Protein AF-A0A7W5DEP0-F1 (afdb_monomer_lite)

Radius of gyration: 32.96 Å; chains: 1; bounding box: 99×68×53 Å

Foldseek 3Di:
DDDDDDDDDDDPDPDDDDDDDDDDDDDDDDDDPPPPDPPDPPPPVVVVCVVCPCVVVVVVVLVVCVVVPVCSPPPVNVVVVCVVVVLVVVLVVVVVVQVVVVADAPLSVVLLVVLQVQLVVQLPPPPRNVCSVVRSVVSSCVLVVVLVCCCPPVVDHSVVSRVVNNPPD

pLDDT: mean 85.56, std 15.09, range [47.97, 98.25]

Sequence (169 aa):
MNASHPADPALPDPFPAAAPIADGSSTPAAATTEHVKPAVPTSRGKDLLRAIGMLPVLILLCIGFAVSSENFASWQNFSIITQQASINIVLAAGMTFVILTGGIDLSVGSILAASAVVAMLMSNVPGLGMLGVPAGLACGLLFGLINGVLVAFVKLPPFIVTLGALTAV

Secondary structure (DSSP, 8-state):
-----PPPP----SSPPPPPPPP--------------------HHHHHHHHTTTHHHHHHHHHHHHHH-TTTT-HHHHHHHHHHHHHHHHHHHHHHHHHHTT----THHHHHHHHHHHHHHHHTSTTTGGGHHHHHHHHHHHHHHHHHHHHHTT---HHHHHHHHHHH-

Structure (mmCIF, N/CA/C/O backbone):
data_AF-A0A7W5DEP0-F1
#
_entry.id   AF-A0A7W5DEP0-F1
#
loop_
_atom_site.group_PDB
_atom_site.id
_atom_site.type_symbol
_atom_site.label_atom_id
_atom_site.label_alt_id
_atom_site.label_comp_id
_atom_site.label_asym_id
_atom_site.label_entity_id
_atom_site.label_seq_id
_atom_site.pdbx_PDB_ins_code
_atom_site.Cartn_x
_atom_site.Cartn_y
_atom_site.Cartn_z
_atom_site.occupancy
_atom_site.B_iso_or_equiv
_atom_site.auth_seq_id
_atom_site.auth_comp_id
_atom_site.auth_asym_id
_atom_site.auth_atom_id
_atom_site.pdbx_PDB_model_num
ATOM 1 N N . MET A 1 1 ? -78.861 37.588 -17.140 1.00 47.97 1 MET A N 1
ATOM 2 C CA . MET A 1 1 ? -77.660 38.339 -17.557 1.00 47.97 1 MET A CA 1
ATOM 3 C C . MET A 1 1 ? -76.664 37.326 -18.085 1.00 47.97 1 MET A C 1
ATOM 5 O O . MET A 1 1 ? -76.269 36.437 -17.349 1.00 47.97 1 MET A O 1
ATOM 9 N N . ASN A 1 2 ? -76.423 37.383 -19.392 1.00 53.16 2 ASN A N 1
ATOM 10 C CA . ASN A 1 2 ? -75.579 36.473 -20.158 1.00 53.16 2 ASN A CA 1
ATOM 11 C C . ASN A 1 2 ? -74.101 36.828 -19.929 1.00 53.16 2 ASN A C 1
ATOM 13 O O . ASN A 1 2 ? -73.733 37.979 -20.150 1.00 53.16 2 ASN A O 1
ATOM 17 N N . ALA A 1 3 ? -73.280 35.867 -19.508 1.00 55.34 3 ALA A N 1
ATOM 18 C CA . ALA A 1 3 ? -71.827 35.993 -19.504 1.00 55.34 3 ALA A CA 1
ATOM 19 C C . ALA A 1 3 ? -71.223 34.704 -20.074 1.00 55.34 3 ALA A C 1
ATOM 21 O O . ALA A 1 3 ? -71.152 33.668 -19.419 1.00 55.34 3 ALA A O 1
ATOM 22 N N . SER A 1 4 ? -70.834 34.796 -21.339 1.00 65.94 4 SER A N 1
ATOM 23 C CA . SER A 1 4 ? -69.980 33.872 -22.071 1.00 65.94 4 SER A CA 1
ATOM 24 C C . SER A 1 4 ? -68.582 33.804 -21.442 1.00 65.94 4 SER A C 1
ATOM 26 O O . SER A 1 4 ? -67.898 34.827 -21.401 1.00 65.94 4 SER A O 1
ATOM 28 N N . HIS A 1 5 ? -68.132 32.618 -21.025 1.00 62.56 5 HIS A N 1
ATOM 29 C CA . HIS A 1 5 ? -66.709 32.334 -20.800 1.00 62.56 5 HIS A CA 1
ATOM 30 C C . HIS A 1 5 ? -66.198 31.440 -21.949 1.00 62.56 5 HIS A C 1
ATOM 32 O O . HIS A 1 5 ? -66.853 30.436 -22.239 1.00 62.56 5 HIS A O 1
ATOM 38 N N . PRO A 1 6 ? -65.085 31.779 -22.637 1.00 61.16 6 PRO A N 1
ATOM 39 C CA . PRO A 1 6 ? -64.593 31.010 -23.780 1.00 61.16 6 PRO A CA 1
ATOM 40 C C . PRO A 1 6 ? -64.021 29.653 -23.360 1.00 61.16 6 PRO A C 1
ATOM 42 O O . PRO A 1 6 ? -63.438 29.539 -22.283 1.00 61.16 6 PRO A O 1
ATOM 45 N N . ALA A 1 7 ? -64.170 28.661 -24.240 1.00 60.44 7 ALA A N 1
ATOM 46 C CA . ALA A 1 7 ? -63.492 27.372 -24.171 1.00 60.44 7 ALA A CA 1
ATOM 47 C C . ALA A 1 7 ? -61.972 27.549 -24.342 1.00 60.44 7 ALA A C 1
ATOM 49 O O . ALA A 1 7 ? -61.531 28.171 -25.308 1.00 60.44 7 ALA A O 1
ATOM 50 N N . ASP A 1 8 ? -61.197 26.994 -23.412 1.00 62.53 8 ASP A N 1
ATOM 51 C CA . ASP A 1 8 ? -59.742 26.857 -23.510 1.00 62.53 8 ASP A CA 1
ATOM 52 C C . ASP A 1 8 ? -59.401 25.648 -24.408 1.00 62.53 8 ASP A C 1
ATOM 54 O O . ASP A 1 8 ? -59.875 24.540 -24.127 1.00 62.53 8 ASP A O 1
ATOM 58 N N . PRO A 1 9 ? -58.663 25.819 -25.521 1.00 67.00 9 PRO A N 1
ATOM 59 C CA . PRO A 1 9 ? -58.313 24.723 -26.404 1.00 67.00 9 PRO A CA 1
ATOM 60 C C . PRO A 1 9 ? -57.001 24.050 -25.967 1.00 67.00 9 PRO A C 1
ATOM 62 O O . PRO A 1 9 ? -55.980 24.703 -25.788 1.00 67.00 9 PRO A O 1
ATOM 65 N N . ALA A 1 10 ? -57.026 22.714 -25.966 1.00 65.25 10 ALA A N 1
ATOM 66 C CA . ALA A 1 10 ? -55.871 21.809 -26.025 1.00 65.25 10 ALA A CA 1
ATOM 67 C C . ALA A 1 10 ? -55.154 21.442 -24.710 1.00 65.25 10 ALA A C 1
ATOM 69 O O . ALA A 1 10 ? -53.971 21.726 -24.524 1.00 65.25 10 ALA A O 1
ATOM 70 N N . LEU A 1 11 ? -55.804 20.599 -23.901 1.00 66.88 11 LEU A N 1
ATOM 71 C CA . LEU A 1 11 ? -55.080 19.546 -23.182 1.00 66.88 11 LEU A CA 1
ATOM 72 C C . LEU A 1 11 ? -55.403 18.184 -23.825 1.00 66.88 11 LEU A C 1
ATOM 74 O O . LEU A 1 11 ? -56.576 17.820 -23.873 1.00 66.88 11 LEU A O 1
ATOM 78 N N . PRO A 1 12 ? -54.411 17.454 -24.373 1.00 68.12 12 PRO A N 1
ATOM 79 C CA . PRO A 1 12 ? -54.625 16.121 -24.932 1.00 68.12 12 PRO A CA 1
ATOM 80 C C . PRO A 1 12 ? -54.933 15.101 -23.825 1.00 68.12 12 PRO A C 1
ATOM 82 O O . PRO A 1 12 ? -54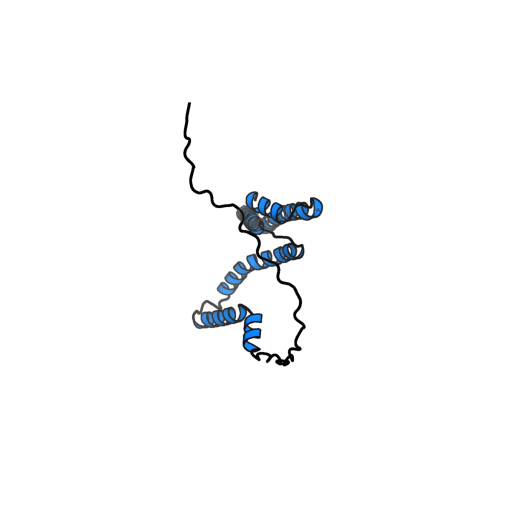.335 15.146 -22.749 1.00 68.12 12 PRO A O 1
ATOM 85 N N . ASP A 1 13 ? -55.865 14.184 -24.101 1.00 69.44 13 ASP A N 1
ATOM 86 C CA . ASP A 1 13 ? -56.345 13.184 -23.142 1.00 69.44 13 ASP A CA 1
ATOM 87 C C . ASP A 1 13 ? -55.191 12.326 -22.580 1.00 69.44 13 ASP A C 1
ATOM 89 O O . ASP A 1 13 ? -54.380 11.801 -23.349 1.00 69.44 13 ASP A O 1
ATOM 93 N N . PRO A 1 14 ? -55.102 12.128 -21.249 1.00 68.25 14 PRO A N 1
ATOM 94 C CA . PRO A 1 14 ? -53.936 11.508 -20.617 1.00 68.25 14 PRO A CA 1
ATOM 95 C C . PRO A 1 14 ? -53.796 9.994 -20.843 1.00 68.25 14 PRO A C 1
ATOM 97 O O . PRO A 1 14 ? -52.808 9.416 -20.391 1.00 68.25 14 PRO A O 1
ATOM 100 N N . PHE A 1 15 ? -54.731 9.330 -21.534 1.00 69.19 15 PHE A N 1
ATOM 101 C CA . PHE A 1 15 ? -54.688 7.877 -21.722 1.00 69.19 15 PHE A CA 1
ATOM 102 C C . PHE A 1 15 ? -55.165 7.456 -23.122 1.00 69.19 15 PHE A C 1
ATOM 104 O O . PHE A 1 15 ? -56.346 7.619 -23.432 1.00 69.19 15 PHE A O 1
ATOM 111 N N . PRO A 1 16 ? -54.297 6.879 -23.976 1.00 67.06 16 PRO A N 1
ATOM 112 C CA . PRO A 1 16 ? -54.741 6.281 -25.230 1.00 67.06 16 PRO A CA 1
ATOM 113 C C . PRO A 1 16 ? -55.604 5.039 -24.952 1.00 67.06 16 PRO A C 1
ATOM 115 O O . PRO A 1 16 ? -55.297 4.237 -24.069 1.00 67.06 16 PRO A O 1
ATOM 118 N N . ALA A 1 17 ? -56.696 4.882 -25.708 1.00 66.69 17 ALA A N 1
ATOM 119 C CA . ALA A 1 17 ? -57.616 3.752 -25.591 1.00 66.69 17 ALA A CA 1
ATOM 120 C C . ALA A 1 17 ? -56.882 2.404 -25.751 1.00 66.69 17 ALA A C 1
ATOM 122 O O . ALA A 1 17 ? -56.097 2.218 -26.682 1.00 66.69 17 ALA A O 1
ATOM 123 N N . ALA 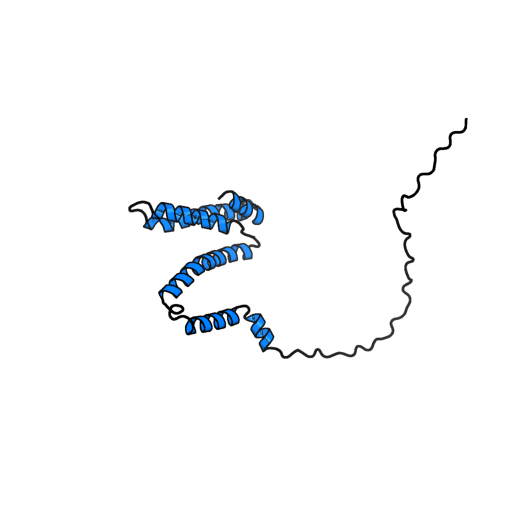A 1 18 ? -57.142 1.464 -24.839 1.00 62.28 18 ALA A N 1
ATOM 124 C CA . ALA A 1 18 ? -56.517 0.144 -24.836 1.00 62.28 18 ALA A CA 1
ATOM 125 C C . ALA A 1 18 ? -56.897 -0.670 -26.089 1.00 62.28 18 ALA A C 1
ATOM 127 O O . ALA A 1 18 ? -58.069 -0.758 -26.456 1.00 62.28 18 ALA A O 1
ATOM 128 N N . ALA A 1 19 ? -55.897 -1.275 -26.735 1.00 66.06 19 ALA A N 1
ATOM 129 C CA . ALA A 1 19 ? -56.075 -2.126 -27.909 1.00 66.06 19 ALA A CA 1
ATOM 130 C C . ALA A 1 19 ? -56.729 -3.484 -27.553 1.00 66.06 19 ALA A C 1
ATOM 132 O O . ALA A 1 19 ? -56.586 -3.949 -26.419 1.00 66.06 19 ALA A O 1
ATOM 133 N N . PRO A 1 20 ? -57.417 -4.155 -28.501 1.00 62.56 20 PRO A N 1
ATOM 134 C CA . PRO A 1 20 ? -58.103 -5.418 -28.235 1.00 62.56 20 PRO A CA 1
ATOM 135 C C . PRO A 1 20 ? -57.102 -6.569 -28.057 1.00 62.56 20 PRO A C 1
ATOM 137 O O . PRO A 1 20 ? -56.138 -6.688 -28.812 1.00 62.56 20 PRO A O 1
ATOM 140 N N . ILE A 1 21 ? -57.356 -7.440 -27.080 1.00 64.69 21 ILE A N 1
ATOM 141 C CA . ILE A 1 21 ? -56.548 -8.634 -26.796 1.00 64.69 21 ILE A CA 1
ATOM 142 C C . ILE A 1 21 ? -56.924 -9.731 -27.807 1.00 64.69 21 ILE A C 1
ATOM 144 O O . ILE A 1 21 ? -58.091 -10.103 -27.904 1.00 64.69 21 ILE A O 1
ATOM 148 N N . ALA A 1 22 ? -55.948 -10.227 -28.571 1.00 63.66 22 ALA A N 1
ATOM 149 C CA . ALA A 1 22 ? -56.145 -11.281 -29.566 1.00 63.66 22 ALA A CA 1
ATOM 150 C C . ALA A 1 22 ? -56.388 -12.658 -28.910 1.00 63.66 22 ALA A C 1
ATOM 152 O O . ALA A 1 22 ? -55.676 -13.042 -27.983 1.00 63.66 22 ALA A O 1
ATOM 153 N N . ASP A 1 23 ? -57.389 -13.388 -29.413 1.00 58.66 23 ASP A N 1
ATOM 154 C CA . ASP A 1 23 ? -57.779 -14.743 -28.997 1.00 58.66 23 ASP A CA 1
ATOM 155 C C . ASP A 1 23 ? -56.733 -15.793 -29.426 1.00 58.66 23 ASP A C 1
ATOM 157 O O . ASP A 1 23 ? -56.309 -15.855 -30.581 1.00 58.66 23 ASP A O 1
ATOM 161 N N . GLY A 1 24 ? -56.306 -16.613 -28.465 1.00 59.62 24 GLY A N 1
ATOM 162 C CA . GLY A 1 24 ? -55.260 -17.625 -28.582 1.00 59.62 24 GLY A CA 1
ATOM 163 C C . GLY A 1 24 ? -55.751 -18.968 -29.122 1.00 59.62 24 GLY A C 1
ATOM 164 O O . GLY A 1 24 ? -55.575 -19.991 -28.460 1.00 59.62 24 GLY A O 1
ATOM 165 N N . SER A 1 25 ? -56.316 -18.996 -30.330 1.00 60.38 25 SER A N 1
ATOM 166 C CA . SER A 1 25 ? -56.755 -20.238 -30.982 1.00 60.38 25 SER A CA 1
ATOM 167 C C . SER A 1 25 ? -56.197 -20.408 -32.404 1.00 60.38 25 SER A C 1
ATOM 169 O O . SER A 1 25 ? -56.909 -20.405 -33.402 1.00 60.38 25 SER A O 1
ATOM 171 N N . SER A 1 26 ? -54.885 -20.648 -32.506 1.00 58.22 26 SER A N 1
ATOM 172 C CA . SER A 1 26 ? -54.279 -21.246 -33.704 1.00 58.22 26 SER A CA 1
ATOM 173 C C . SER A 1 26 ? -53.340 -22.392 -33.319 1.00 58.22 26 SER A C 1
ATOM 175 O O . SER A 1 26 ? -52.305 -22.190 -32.686 1.00 58.22 26 SER A O 1
ATOM 177 N N . THR A 1 27 ? -53.747 -23.604 -33.689 1.00 53.47 27 THR A N 1
ATOM 178 C CA . THR A 1 27 ? -53.077 -24.901 -33.519 1.00 53.47 27 THR A CA 1
ATOM 179 C C . THR A 1 27 ? -51.608 -24.891 -33.994 1.00 53.47 27 THR A C 1
ATOM 181 O O . THR A 1 27 ? -51.325 -24.318 -35.047 1.00 53.47 27 THR A O 1
ATOM 184 N N . PRO A 1 28 ? -50.660 -25.540 -33.282 1.00 51.75 28 PRO A N 1
ATOM 185 C CA . PRO A 1 28 ? -49.243 -25.500 -33.633 1.00 51.75 28 PRO A CA 1
ATOM 186 C C . PRO A 1 28 ? -48.934 -26.456 -34.793 1.00 51.75 28 PRO A C 1
ATOM 188 O O . PRO A 1 28 ? -48.990 -27.677 -34.648 1.00 51.75 28 PRO A O 1
ATOM 191 N N . ALA A 1 29 ? -48.585 -25.899 -35.953 1.00 55.66 29 ALA A N 1
ATOM 192 C CA . ALA A 1 29 ? -47.990 -26.654 -37.047 1.00 55.66 29 ALA A CA 1
ATOM 193 C C . ALA A 1 29 ? -46.557 -27.061 -36.662 1.00 55.66 29 ALA A C 1
ATOM 195 O O . ALA A 1 29 ? -45.731 -26.219 -36.310 1.00 55.66 29 ALA A O 1
ATOM 196 N N . ALA A 1 30 ? -46.287 -28.365 -36.706 1.00 55.16 30 ALA A N 1
ATOM 197 C CA . ALA A 1 30 ? -44.999 -28.973 -36.410 1.00 55.16 30 ALA A CA 1
ATOM 198 C C . ALA A 1 30 ? -43.889 -28.391 -37.302 1.00 55.16 30 ALA A C 1
ATOM 200 O O . ALA A 1 30 ? -43.782 -28.714 -38.484 1.00 55.16 30 ALA A O 1
ATOM 201 N N . ALA A 1 31 ? -43.055 -27.531 -36.719 1.00 57.31 31 ALA A N 1
ATOM 202 C CA . ALA A 1 31 ? -41.809 -27.089 -37.318 1.00 57.31 31 ALA A CA 1
ATOM 203 C C . ALA A 1 31 ? -40.762 -28.190 -37.117 1.00 57.31 31 ALA A C 1
ATOM 205 O O . ALA A 1 31 ? -40.291 -28.426 -36.004 1.00 57.31 31 ALA A O 1
ATOM 206 N N . THR A 1 32 ? -40.421 -28.880 -38.202 1.00 53.34 32 THR A N 1
ATOM 207 C CA . THR A 1 32 ? -39.267 -29.775 -38.283 1.00 53.34 32 THR A CA 1
ATOM 208 C C . THR A 1 32 ? -38.017 -28.986 -37.902 1.00 53.34 32 THR A C 1
ATOM 210 O O . THR A 1 32 ? -37.532 -28.160 -38.672 1.00 53.34 32 THR A O 1
ATOM 213 N N . THR A 1 33 ? -37.510 -29.202 -36.691 1.00 54.47 33 THR A N 1
ATOM 214 C CA . THR A 1 33 ? -36.235 -28.647 -36.241 1.00 54.47 33 THR A CA 1
ATOM 215 C C . THR A 1 33 ? -35.117 -29.307 -37.040 1.00 54.47 33 THR A C 1
ATOM 217 O O . THR A 1 33 ? -34.648 -30.389 -36.678 1.00 54.47 33 THR A O 1
ATOM 220 N N . GLU A 1 34 ? -34.683 -28.677 -38.133 1.00 54.88 34 GLU A N 1
ATOM 221 C CA . GLU A 1 34 ? -33.365 -28.969 -38.684 1.00 54.88 34 GLU A CA 1
ATOM 222 C C . GLU A 1 34 ? -32.334 -28.659 -37.601 1.00 54.88 34 GLU A C 1
ATOM 224 O O . GLU A 1 34 ? -32.122 -27.517 -37.188 1.00 54.88 34 GLU A O 1
ATOM 229 N N . HIS A 1 35 ? -31.722 -29.722 -37.095 1.00 60.34 35 HIS A N 1
ATOM 230 C CA . HIS A 1 35 ? -30.672 -29.652 -36.103 1.00 60.34 35 HIS A CA 1
ATOM 231 C C . HIS A 1 35 ? -29.411 -29.115 -36.796 1.00 60.34 35 HIS A C 1
ATOM 233 O O . HIS A 1 35 ? -28.561 -29.874 -37.261 1.00 60.34 35 HIS A O 1
ATOM 239 N N . VAL A 1 36 ? -29.290 -27.789 -36.890 1.00 64.06 36 VAL A N 1
ATOM 240 C CA . VAL A 1 36 ? -28.054 -27.133 -37.327 1.00 64.06 36 VAL A CA 1
ATOM 241 C C . VAL A 1 36 ? -26.978 -27.471 -36.297 1.00 64.06 36 VAL A C 1
ATOM 243 O O . VAL A 1 36 ? -26.963 -26.951 -35.181 1.00 64.06 36 VAL A O 1
ATOM 246 N N . LYS A 1 37 ? -26.097 -28.411 -36.649 1.00 55.44 37 LYS A N 1
ATOM 247 C CA . LYS A 1 37 ? -24.923 -28.770 -35.851 1.00 55.44 37 LYS A CA 1
ATOM 248 C C . LYS A 1 37 ? -24.076 -27.503 -35.687 1.00 55.44 37 LYS A C 1
ATOM 250 O O . LYS A 1 37 ? -23.666 -26.946 -36.707 1.00 55.44 37 LYS A O 1
ATOM 255 N N . PRO A 1 38 ? -23.795 -27.028 -34.461 1.00 57.91 38 PRO A N 1
ATOM 256 C CA . PRO A 1 38 ? -22.975 -25.841 -34.301 1.00 57.91 38 PRO A CA 1
ATOM 257 C C . PRO A 1 38 ? -21.582 -26.166 -34.842 1.00 57.91 38 PRO A C 1
ATOM 259 O O . PRO A 1 38 ? -20.887 -27.049 -34.332 1.00 57.91 38 PRO A O 1
ATOM 262 N N . ALA A 1 39 ? -21.186 -25.491 -35.918 1.00 63.62 39 ALA A N 1
ATOM 263 C CA . ALA A 1 39 ? -19.813 -25.511 -36.383 1.00 63.62 39 ALA A CA 1
ATOM 264 C C . ALA A 1 39 ? -18.977 -24.782 -35.326 1.00 63.62 39 ALA A C 1
ATOM 266 O O . ALA A 1 39 ? -19.025 -23.559 -35.223 1.00 63.62 39 ALA A O 1
ATOM 267 N N . VAL A 1 40 ? -18.264 -25.544 -34.494 1.00 65.38 40 VAL A N 1
ATOM 268 C CA . VAL A 1 40 ? -17.329 -25.005 -33.501 1.00 65.38 40 VAL A CA 1
ATOM 269 C C . VAL A 1 40 ? -16.241 -24.235 -34.259 1.00 65.38 40 VAL A C 1
ATOM 271 O O . VAL A 1 40 ? -15.489 -24.865 -35.008 1.00 65.38 40 VAL A O 1
ATOM 274 N N . PRO A 1 41 ? -16.124 -22.901 -34.110 1.00 63.81 41 PRO A N 1
ATOM 275 C CA . PRO A 1 41 ? -15.067 -22.157 -34.776 1.00 63.81 41 PRO A CA 1
ATOM 276 C C . PRO A 1 41 ? -13.725 -22.572 -34.170 1.00 63.81 41 PRO A C 1
ATOM 278 O O . PRO A 1 41 ? -13.487 -22.451 -32.972 1.00 63.81 41 PRO A O 1
ATOM 281 N N . THR A 1 42 ? -12.831 -23.075 -35.009 1.00 66.69 42 THR A N 1
ATOM 282 C CA . THR A 1 42 ? -11.522 -23.654 -34.671 1.00 66.69 42 THR A CA 1
ATOM 283 C C . THR A 1 42 ? -10.448 -22.622 -34.297 1.00 66.69 42 THR A C 1
ATOM 285 O O . THR A 1 42 ? -9.254 -22.922 -34.352 1.00 66.69 42 THR A O 1
ATOM 288 N N . SER A 1 43 ? -10.806 -21.405 -33.874 1.00 67.38 43 SER A N 1
ATOM 289 C CA . SER A 1 43 ? -9.837 -20.326 -33.624 1.00 67.38 43 SER A CA 1
ATOM 290 C C . SER A 1 43 ? -9.141 -20.402 -32.261 1.00 67.38 43 SER A C 1
ATOM 292 O O . SER A 1 43 ? -8.938 -19.371 -31.620 1.00 67.38 43 SER A O 1
ATOM 294 N N . ARG A 1 44 ? -8.675 -21.599 -31.873 1.00 73.31 44 ARG A N 1
ATOM 295 C CA . ARG A 1 44 ? -7.906 -21.856 -30.639 1.00 73.31 44 ARG A CA 1
ATOM 296 C C . ARG A 1 44 ? -6.810 -20.816 -30.387 1.00 73.31 44 ARG A C 1
ATOM 298 O O . ARG A 1 44 ? -6.587 -20.445 -29.246 1.00 73.31 44 ARG A O 1
ATOM 305 N N . GLY A 1 45 ? -6.151 -20.317 -31.438 1.00 75.00 45 GLY A N 1
ATOM 306 C CA . GLY A 1 45 ? -5.120 -19.280 -31.321 1.00 75.00 45 GLY A CA 1
ATOM 307 C C . GLY A 1 45 ? -5.649 -17.901 -30.904 1.00 75.00 45 GLY A C 1
ATOM 308 O O . GLY A 1 45 ? -5.001 -17.221 -30.117 1.00 75.00 45 GLY A O 1
ATOM 309 N N . LYS A 1 46 ? -6.834 -17.492 -31.378 1.00 76.19 46 LYS A N 1
ATOM 310 C CA . LYS A 1 46 ? -7.467 -16.220 -30.981 1.00 76.19 46 LYS A CA 1
ATOM 311 C C . LYS A 1 46 ? -8.056 -16.310 -29.576 1.00 76.19 46 LYS A C 1
ATOM 313 O O . LYS A 1 46 ? -7.985 -15.336 -28.834 1.00 76.19 46 LYS A O 1
ATOM 318 N N . ASP A 1 47 ? -8.581 -17.475 -29.206 1.00 79.50 47 ASP A N 1
ATOM 319 C CA . ASP A 1 47 ? -9.127 -17.717 -27.867 1.00 79.50 47 ASP A CA 1
ATOM 320 C C . ASP A 1 47 ? -8.013 -17.826 -26.827 1.00 79.50 47 ASP A C 1
ATOM 322 O O . ASP A 1 47 ? -8.122 -17.244 -25.752 1.00 79.50 47 ASP A O 1
ATOM 326 N N . LEU A 1 48 ? -6.892 -18.463 -27.185 1.00 76.00 48 LEU A N 1
ATOM 327 C CA . LEU A 1 48 ? -5.690 -18.463 -26.363 1.00 76.00 48 LEU A CA 1
ATOM 328 C C . LEU A 1 48 ? -5.154 -17.041 -26.209 1.00 76.00 48 LEU A C 1
ATOM 330 O O . LEU A 1 48 ? -4.984 -16.608 -25.082 1.00 76.00 48 LEU A O 1
ATOM 334 N N . LEU A 1 49 ? -4.979 -16.280 -27.298 1.00 76.69 49 LEU A N 1
ATOM 335 C CA . LEU A 1 49 ? -4.492 -14.894 -27.235 1.00 76.69 49 LEU A CA 1
ATOM 336 C C . LEU A 1 49 ? -5.387 -13.992 -26.367 1.00 76.69 49 LEU A C 1
ATOM 338 O O . LEU A 1 49 ? -4.879 -13.167 -25.613 1.00 76.69 49 LEU A O 1
ATOM 342 N N . ARG A 1 50 ? -6.711 -14.184 -26.427 1.00 77.69 50 ARG A N 1
ATOM 343 C CA . ARG A 1 50 ? -7.672 -13.517 -25.535 1.00 77.69 50 ARG A CA 1
ATOM 344 C C . ARG A 1 50 ? -7.534 -13.974 -24.080 1.00 77.69 50 ARG A C 1
ATOM 346 O O . ARG A 1 50 ? -7.637 -13.138 -23.191 1.00 77.69 50 ARG A O 1
ATOM 353 N N . ALA A 1 51 ? -7.261 -15.256 -23.832 1.00 80.19 51 ALA A N 1
ATOM 354 C CA . ALA A 1 51 ? -7.082 -15.809 -22.488 1.00 80.19 51 ALA A CA 1
ATOM 355 C C . ALA A 1 51 ? -5.790 -15.331 -21.796 1.00 80.19 51 ALA A C 1
ATOM 357 O O . ALA A 1 51 ? -5.799 -15.115 -20.588 1.00 80.19 51 ALA A O 1
ATOM 358 N N . ILE A 1 52 ? -4.697 -15.121 -22.542 1.00 86.38 52 ILE A N 1
ATOM 359 C CA . ILE A 1 52 ? -3.432 -14.560 -22.009 1.00 86.38 52 ILE A CA 1
ATOM 360 C C . ILE A 1 52 ? -3.467 -13.026 -21.864 1.00 86.38 52 ILE A C 1
ATOM 362 O O . ILE A 1 52 ? -2.538 -12.435 -21.309 1.00 86.38 52 ILE A O 1
ATOM 366 N N . GLY A 1 53 ? -4.537 -12.371 -22.326 1.00 88.88 53 GLY A N 1
ATOM 367 C CA . GLY A 1 53 ? -4.799 -10.951 -22.099 1.00 88.88 53 GLY A CA 1
ATOM 368 C C . GLY A 1 53 ? -3.692 -10.036 -22.629 1.00 88.88 53 GLY A C 1
ATOM 369 O O . GLY A 1 53 ? -3.323 -10.091 -23.799 1.00 88.88 53 GLY A O 1
ATOM 370 N N . MET A 1 54 ? -3.161 -9.170 -21.761 1.00 92.12 54 MET A N 1
ATOM 371 C CA . MET A 1 54 ? -2.142 -8.174 -22.123 1.00 92.12 54 MET A CA 1
ATOM 372 C C . MET A 1 54 ? -0.708 -8.739 -22.157 1.00 92.12 54 MET A C 1
ATOM 374 O O . MET A 1 54 ? 0.215 -8.053 -22.595 1.00 92.12 54 MET A O 1
ATOM 378 N N . LEU A 1 55 ? -0.500 -9.993 -21.736 1.00 91.88 55 LEU A N 1
ATOM 379 C CA . LEU A 1 55 ? 0.831 -10.604 -21.641 1.00 91.88 55 LEU A CA 1
ATOM 380 C C . LEU A 1 55 ? 1.611 -10.633 -22.976 1.00 91.88 55 LEU A C 1
ATOM 382 O O . LEU A 1 55 ? 2.790 -10.280 -22.967 1.00 91.88 55 LEU A O 1
ATOM 386 N N . PRO A 1 56 ? 1.011 -10.978 -24.134 1.00 91.25 56 PRO A N 1
ATOM 387 C CA . PRO A 1 56 ? 1.723 -10.984 -25.415 1.00 91.25 56 PRO A CA 1
ATOM 388 C C . PRO A 1 56 ? 2.203 -9.587 -25.824 1.00 91.25 56 PRO A C 1
ATOM 390 O O . PRO A 1 56 ? 3.299 -9.439 -26.359 1.00 91.25 56 PRO A O 1
ATOM 393 N N . VAL A 1 57 ? 1.395 -8.560 -25.537 1.00 92.94 57 VAL A N 1
ATOM 394 C CA . VAL A 1 57 ? 1.739 -7.156 -25.798 1.00 92.94 57 VAL A CA 1
ATOM 395 C C . VAL A 1 57 ? 2.918 -6.733 -24.925 1.00 92.94 57 VAL A C 1
ATOM 397 O O . VAL A 1 57 ? 3.857 -6.123 -25.430 1.00 92.94 57 VAL A O 1
ATOM 400 N N . LEU A 1 58 ? 2.911 -7.115 -23.641 1.00 93.44 58 LEU A N 1
ATOM 401 C CA . LEU A 1 58 ? 4.024 -6.862 -22.725 1.00 93.44 58 LEU A CA 1
ATOM 402 C C . LEU A 1 58 ? 5.321 -7.515 -23.220 1.00 93.44 58 LEU A C 1
ATOM 404 O O . LEU A 1 58 ? 6.352 -6.852 -23.262 1.00 93.44 58 LEU A O 1
ATOM 408 N N . ILE A 1 59 ? 5.275 -8.784 -23.638 1.00 94.62 59 ILE A N 1
ATOM 409 C CA . ILE A 1 59 ? 6.453 -9.499 -24.155 1.00 94.62 59 ILE A CA 1
ATOM 410 C C . ILE A 1 59 ? 7.006 -8.804 -25.403 1.00 94.62 59 ILE A C 1
ATOM 412 O O . ILE A 1 59 ? 8.211 -8.565 -25.483 1.00 94.62 59 ILE A O 1
ATOM 416 N N . LEU A 1 60 ? 6.139 -8.450 -26.356 1.00 95.12 60 LEU A N 1
ATOM 417 C CA . LEU A 1 60 ? 6.547 -7.764 -27.583 1.00 95.12 60 LEU A CA 1
ATOM 418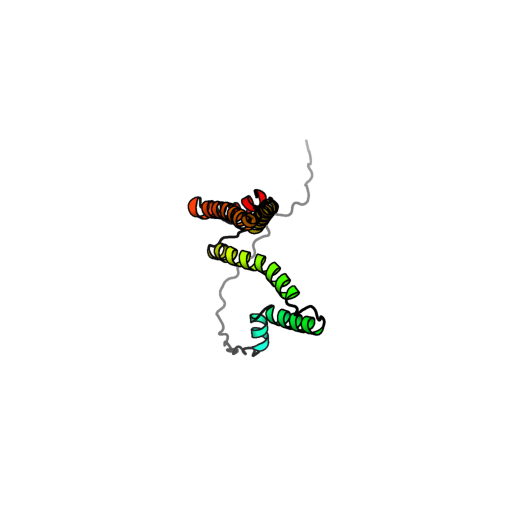 C C . LEU A 1 60 ? 7.223 -6.420 -27.276 1.00 95.12 60 LEU A C 1
ATOM 420 O O . LEU A 1 60 ? 8.267 -6.108 -27.846 1.00 95.12 60 LEU A O 1
ATOM 424 N N . LEU A 1 61 ? 6.652 -5.655 -26.346 1.00 95.06 61 LEU A N 1
ATOM 425 C CA . LEU A 1 61 ? 7.187 -4.371 -25.905 1.00 95.06 61 LEU A CA 1
ATOM 426 C C . LEU A 1 61 ? 8.536 -4.534 -25.188 1.00 95.06 61 LEU A C 1
ATOM 428 O O . LEU A 1 61 ? 9.465 -3.780 -25.470 1.00 95.06 61 LEU A O 1
ATOM 432 N N . CYS A 1 62 ? 8.682 -5.545 -24.327 1.00 94.62 62 CYS A N 1
ATOM 433 C CA . CYS A 1 62 ? 9.950 -5.852 -23.666 1.00 94.62 62 CYS A CA 1
ATOM 434 C C . CYS A 1 62 ? 11.048 -6.215 -24.669 1.00 94.62 62 CYS A C 1
ATOM 436 O O . CYS A 1 62 ? 12.162 -5.712 -24.553 1.00 94.62 62 CYS A O 1
ATOM 438 N N . ILE A 1 63 ? 10.744 -7.054 -25.664 1.00 95.56 63 ILE A N 1
ATOM 439 C CA . ILE A 1 63 ? 11.704 -7.404 -26.721 1.00 95.56 63 ILE A CA 1
ATOM 440 C C . ILE A 1 63 ? 12.076 -6.155 -27.523 1.00 95.56 63 ILE A C 1
ATOM 442 O O . ILE A 1 63 ? 13.260 -5.902 -27.733 1.00 95.56 63 ILE A O 1
ATOM 446 N N . GLY A 1 64 ? 11.084 -5.351 -27.922 1.00 96.38 64 GLY A N 1
ATOM 447 C CA . GLY A 1 64 ? 11.299 -4.107 -28.661 1.00 96.38 64 GLY A CA 1
ATOM 448 C C . GLY A 1 64 ? 12.222 -3.135 -27.925 1.00 96.38 64 GLY A C 1
ATOM 449 O O . GLY A 1 64 ? 13.200 -2.659 -28.496 1.00 96.38 64 GLY A O 1
ATOM 450 N N . PHE A 1 65 ? 11.983 -2.886 -26.636 1.00 95.12 65 PHE A N 1
ATOM 451 C CA . PHE A 1 65 ? 12.860 -2.007 -25.862 1.00 95.12 65 PHE A CA 1
ATOM 452 C C . PHE A 1 65 ? 14.219 -2.627 -25.535 1.00 95.12 65 PHE A C 1
ATOM 454 O O . PHE A 1 65 ? 15.201 -1.891 -25.500 1.00 95.12 65 PHE A O 1
ATOM 461 N N . ALA A 1 66 ? 14.310 -3.948 -25.359 1.00 93.56 66 ALA A N 1
ATOM 462 C CA . ALA A 1 66 ? 15.587 -4.624 -25.144 1.00 93.56 66 ALA A CA 1
ATOM 463 C C . ALA A 1 66 ? 16.535 -4.486 -26.344 1.00 93.56 66 ALA A C 1
ATOM 465 O O . ALA A 1 66 ? 17.743 -4.399 -26.147 1.00 93.56 66 ALA A O 1
ATOM 466 N N . VAL A 1 67 ? 16.003 -4.443 -27.572 1.00 95.19 67 VAL A N 1
ATOM 467 C CA . VAL A 1 67 ? 16.821 -4.235 -28.779 1.00 95.19 67 VAL A CA 1
ATOM 468 C C . VAL A 1 67 ? 17.041 -2.759 -29.110 1.00 95.19 67 VAL A C 1
ATOM 470 O O . VAL A 1 67 ? 18.075 -2.415 -29.673 1.00 95.19 67 VAL A O 1
ATOM 473 N N . S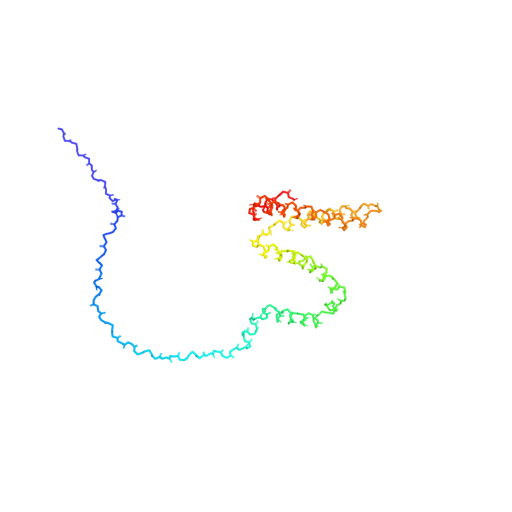ER A 1 68 ? 16.089 -1.879 -28.788 1.00 94.75 68 SER A N 1
ATOM 474 C CA . SER A 1 68 ? 16.180 -0.449 -29.122 1.00 94.75 68 SER A CA 1
ATOM 475 C C . SER A 1 68 ? 16.881 0.404 -28.061 1.00 94.75 68 SER A C 1
ATOM 477 O O . SER A 1 68 ? 17.268 1.530 -28.366 1.00 94.75 68 SER A O 1
ATOM 479 N N . SER A 1 69 ? 17.035 -0.080 -26.825 1.00 93.50 69 SER A N 1
ATOM 480 C CA . SER A 1 69 ? 17.650 0.674 -25.729 1.00 93.50 69 SER A CA 1
ATOM 481 C C . SER A 1 69 ? 18.613 -0.187 -24.917 1.00 93.50 69 SER A C 1
ATOM 483 O O . SER A 1 69 ? 18.206 -1.111 -24.216 1.00 93.50 69 SER A O 1
ATOM 485 N N . GLU A 1 70 ? 19.892 0.189 -24.925 1.00 90.19 70 GLU A N 1
ATOM 486 C CA . GLU A 1 70 ? 20.955 -0.494 -24.171 1.00 90.19 70 GLU A CA 1
ATOM 487 C C . GLU A 1 70 ? 20.708 -0.493 -22.651 1.00 90.19 70 GLU A C 1
ATOM 489 O O . GLU A 1 70 ? 21.110 -1.412 -21.941 1.00 90.19 70 GLU A O 1
ATOM 494 N N . ASN A 1 71 ? 19.991 0.514 -22.141 1.00 92.31 71 ASN A N 1
ATOM 495 C CA . ASN A 1 71 ? 19.700 0.650 -20.713 1.00 92.31 71 ASN A CA 1
ATOM 496 C C . ASN A 1 71 ? 18.473 -0.155 -20.257 1.00 92.31 71 ASN A C 1
ATOM 498 O O . ASN A 1 71 ? 18.278 -0.322 -19.050 1.00 92.31 71 ASN A O 1
ATOM 502 N N . PHE A 1 72 ? 17.647 -0.664 -21.179 1.00 93.25 72 PHE A N 1
ATOM 503 C CA . PHE A 1 72 ? 16.386 -1.321 -20.830 1.00 93.25 72 PHE A CA 1
ATOM 504 C C . PHE A 1 72 ? 16.594 -2.577 -19.975 1.00 93.25 72 PHE A C 1
ATOM 506 O O . PHE A 1 72 ? 15.945 -2.736 -18.942 1.00 93.25 72 PHE A O 1
ATOM 513 N N . ALA A 1 73 ? 17.534 -3.443 -20.356 1.00 92.38 73 ALA A N 1
ATOM 514 C CA . ALA A 1 73 ? 17.837 -4.677 -19.626 1.00 92.38 73 ALA A CA 1
ATOM 515 C C . ALA A 1 73 ? 18.862 -4.484 -18.488 1.00 92.38 73 ALA A C 1
ATOM 517 O O . ALA A 1 73 ? 19.389 -5.459 -17.954 1.00 92.38 73 ALA A O 1
ATOM 518 N N . SER A 1 74 ? 19.172 -3.238 -18.111 1.00 95.62 74 SER A N 1
ATOM 519 C CA . SER A 1 74 ? 20.113 -2.955 -17.024 1.00 95.62 74 SER A CA 1
ATOM 520 C C . SER A 1 74 ? 19.537 -3.321 -15.649 1.00 95.62 74 SER A C 1
ATOM 522 O O . SER A 1 74 ? 18.336 -3.196 -15.397 1.00 95.62 74 SER A O 1
ATOM 524 N N . TRP A 1 75 ? 20.413 -3.707 -14.714 1.00 95.19 75 TRP A N 1
ATOM 525 C CA . TRP A 1 75 ? 20.021 -4.010 -13.330 1.00 95.19 75 TRP A CA 1
ATOM 526 C C . TRP A 1 75 ? 19.375 -2.813 -12.620 1.00 95.19 75 TRP A C 1
ATOM 528 O O . TRP A 1 75 ? 18.445 -2.973 -11.829 1.00 95.19 75 TRP A O 1
ATOM 538 N N . GLN A 1 76 ? 19.837 -1.601 -12.933 1.00 95.31 76 GLN A N 1
ATOM 539 C CA . GLN A 1 76 ? 19.273 -0.370 -12.392 1.00 95.31 76 GLN A CA 1
ATOM 540 C C . GLN A 1 76 ? 17.836 -0.155 -12.875 1.00 95.31 76 GLN A C 1
ATOM 542 O O . GLN A 1 76 ? 16.958 0.097 -12.051 1.00 95.31 76 GLN A O 1
ATOM 547 N N . ASN A 1 77 ? 17.570 -0.312 -14.177 1.00 95.12 77 ASN A N 1
ATOM 548 C CA . ASN A 1 77 ? 16.212 -0.197 -14.707 1.00 95.12 77 ASN A CA 1
ATOM 549 C C . ASN A 1 77 ? 15.292 -1.283 -14.130 1.00 95.12 77 ASN A C 1
ATOM 551 O O . ASN A 1 77 ? 14.187 -0.984 -13.682 1.00 95.12 77 ASN A O 1
ATOM 555 N N . PHE A 1 78 ? 15.773 -2.527 -14.048 1.00 94.31 78 PHE A N 1
ATOM 556 C CA . PHE A 1 78 ? 15.024 -3.622 -13.430 1.00 94.31 78 PHE A CA 1
ATOM 557 C C . PHE A 1 78 ? 14.679 -3.339 -11.958 1.00 94.31 78 PHE A C 1
ATOM 559 O O . PHE A 1 78 ? 13.546 -3.571 -11.529 1.00 94.31 78 PHE A O 1
ATOM 566 N N . SER A 1 79 ? 15.628 -2.785 -11.197 1.00 96.44 79 SER A N 1
ATOM 567 C CA . SER A 1 79 ? 15.423 -2.403 -9.795 1.00 96.44 79 SER A CA 1
ATOM 568 C C . SER A 1 79 ? 14.384 -1.289 -9.654 1.00 96.44 79 SER A C 1
ATOM 570 O O . SER A 1 79 ? 13.501 -1.395 -8.808 1.00 96.44 79 SER A O 1
ATOM 572 N N . ILE A 1 80 ? 14.435 -0.261 -10.509 1.00 95.94 80 ILE A N 1
ATOM 573 C CA . ILE A 1 80 ? 13.457 0.839 -10.516 1.00 95.94 80 ILE A CA 1
ATOM 574 C C . ILE A 1 80 ? 12.059 0.306 -10.849 1.00 95.94 80 ILE A C 1
ATOM 576 O O . ILE A 1 80 ? 11.114 0.566 -10.109 1.00 95.94 80 ILE A O 1
ATOM 580 N N . ILE A 1 81 ? 11.921 -0.484 -11.917 1.00 95.06 81 ILE A N 1
ATOM 581 C CA . ILE A 1 81 ? 10.629 -1.058 -12.322 1.00 95.06 81 ILE A CA 1
ATOM 582 C C . ILE A 1 81 ? 10.056 -1.933 -11.205 1.00 95.06 81 ILE A C 1
ATOM 584 O O . ILE A 1 81 ? 8.886 -1.792 -10.854 1.00 95.06 81 ILE A O 1
ATOM 588 N N . THR A 1 82 ? 10.875 -2.809 -10.620 1.00 95.19 82 THR A N 1
ATOM 589 C CA . THR A 1 82 ? 10.436 -3.708 -9.544 1.00 95.19 82 THR A CA 1
ATOM 590 C C . THR A 1 82 ? 10.050 -2.928 -8.289 1.00 95.19 82 THR A C 1
ATOM 592 O O . THR A 1 82 ? 9.040 -3.244 -7.664 1.00 95.19 82 THR A O 1
ATOM 595 N N . GLN A 1 83 ? 10.792 -1.875 -7.940 1.00 96.00 83 GLN A N 1
ATOM 596 C CA . GLN A 1 83 ? 10.462 -1.008 -6.810 1.00 96.00 83 GLN A CA 1
ATOM 597 C C . GLN A 1 83 ? 9.118 -0.295 -7.026 1.00 96.00 83 GLN A C 1
ATOM 599 O O . GLN A 1 83 ? 8.263 -0.343 -6.143 1.00 96.00 83 GLN A O 1
ATOM 604 N N . GLN A 1 84 ? 8.868 0.259 -8.214 1.00 95.50 84 GLN A N 1
ATOM 605 C CA . GLN A 1 84 ? 7.579 0.882 -8.541 1.00 95.50 84 GLN A CA 1
ATOM 606 C C . GLN A 1 84 ? 6.430 -0.140 -8.569 1.00 95.50 84 GLN A C 1
ATOM 608 O O . GLN A 1 84 ? 5.336 0.134 -8.075 1.00 95.50 84 GLN A O 1
ATOM 613 N N . ALA A 1 85 ? 6.678 -1.339 -9.101 1.00 95.81 85 ALA A N 1
ATOM 614 C CA . ALA A 1 85 ? 5.694 -2.417 -9.130 1.00 95.81 85 ALA A CA 1
ATOM 615 C C . ALA A 1 85 ? 5.373 -2.958 -7.729 1.00 95.81 85 ALA A C 1
ATOM 617 O O . ALA A 1 85 ? 4.236 -3.360 -7.482 1.00 95.81 85 ALA A O 1
ATOM 618 N N . SER A 1 86 ? 6.343 -2.950 -6.807 1.00 96.56 86 SER A N 1
ATOM 619 C CA . SER A 1 86 ? 6.186 -3.507 -5.459 1.00 96.56 86 SER A CA 1
ATOM 620 C C . SER A 1 86 ? 5.022 -2.877 -4.693 1.00 96.56 86 SER A C 1
ATOM 622 O O . SER A 1 86 ? 4.265 -3.601 -4.050 1.00 96.56 86 SER A O 1
ATOM 624 N N . ILE A 1 87 ? 4.812 -1.563 -4.844 1.00 94.44 87 ILE A N 1
ATOM 625 C CA . ILE A 1 87 ? 3.703 -0.835 -4.216 1.00 94.44 87 ILE A CA 1
ATOM 626 C C . ILE A 1 87 ? 2.372 -1.433 -4.680 1.00 94.44 87 ILE A C 1
ATOM 628 O O . ILE A 1 87 ? 1.572 -1.884 -3.864 1.00 94.44 87 ILE A O 1
ATOM 632 N N . ASN A 1 88 ? 2.164 -1.531 -5.994 1.00 95.06 88 ASN A N 1
ATOM 633 C CA . ASN A 1 88 ? 0.925 -2.071 -6.553 1.00 95.06 88 ASN A CA 1
ATOM 634 C C . ASN A 1 88 ? 0.731 -3.556 -6.225 1.00 95.06 88 ASN A C 1
ATOM 636 O O . ASN A 1 88 ? -0.395 -3.966 -5.967 1.00 95.06 88 ASN A O 1
ATOM 640 N N . ILE A 1 89 ? 1.800 -4.359 -6.208 1.00 96.31 89 ILE A N 1
ATOM 641 C CA . ILE A 1 89 ? 1.725 -5.790 -5.873 1.00 96.31 89 ILE A CA 1
ATOM 642 C C . ILE A 1 89 ? 1.274 -5.983 -4.423 1.00 96.31 89 ILE A C 1
ATOM 644 O O . ILE A 1 89 ? 0.356 -6.763 -4.171 1.00 96.31 89 ILE A O 1
ATOM 648 N N . VAL A 1 90 ? 1.885 -5.266 -3.475 1.00 94.69 90 VAL A N 1
ATOM 649 C CA . VAL A 1 90 ? 1.537 -5.367 -2.050 1.00 94.69 90 VAL A CA 1
ATOM 650 C C . VAL A 1 90 ? 0.106 -4.886 -1.808 1.00 94.69 90 VAL A C 1
ATOM 652 O O . VAL A 1 90 ? -0.660 -5.571 -1.127 1.00 94.69 90 VAL A O 1
ATOM 655 N N . LEU A 1 91 ? -0.287 -3.761 -2.416 1.00 94.88 91 LEU A N 1
ATOM 656 C CA . LEU A 1 91 ? -1.659 -3.260 -2.326 1.00 94.88 91 LEU A CA 1
ATOM 657 C C . LEU A 1 91 ? -2.661 -4.248 -2.925 1.00 94.88 91 LEU A C 1
ATOM 659 O O . LEU A 1 91 ? -3.642 -4.589 -2.270 1.00 94.88 91 LEU A O 1
ATOM 663 N N . ALA A 1 92 ? -2.410 -4.758 -4.132 1.00 95.06 92 ALA A N 1
ATOM 664 C CA . ALA A 1 92 ? -3.293 -5.718 -4.790 1.00 95.06 92 ALA A CA 1
ATOM 665 C C . ALA A 1 92 ? -3.440 -7.017 -3.981 1.00 95.06 92 ALA A C 1
ATOM 667 O O . ALA A 1 92 ? -4.546 -7.554 -3.874 1.00 95.06 92 ALA A O 1
ATOM 668 N N . ALA A 1 93 ? -2.357 -7.502 -3.366 1.00 95.81 93 ALA A N 1
ATOM 669 C CA . ALA A 1 93 ? -2.401 -8.664 -2.485 1.00 95.81 93 ALA A CA 1
ATOM 670 C C . ALA A 1 93 ? -3.319 -8.424 -1.273 1.00 95.81 93 ALA A C 1
ATOM 672 O O . ALA A 1 93 ? -4.170 -9.263 -0.981 1.00 95.81 93 ALA A O 1
ATOM 673 N N . GLY A 1 94 ? -3.215 -7.265 -0.613 1.00 92.44 94 GLY A N 1
ATOM 674 C CA . GLY A 1 94 ? -4.108 -6.886 0.491 1.00 92.44 94 GLY A CA 1
ATOM 675 C C . GLY A 1 94 ? -5.567 -6.726 0.050 1.00 92.44 94 GLY A C 1
ATOM 676 O O . GLY A 1 94 ? -6.477 -7.308 0.642 1.00 92.44 94 GLY A O 1
ATOM 677 N N . MET A 1 95 ? -5.785 -6.009 -1.051 1.00 94.25 95 MET A N 1
ATOM 678 C CA . MET A 1 95 ? -7.106 -5.760 -1.638 1.00 94.25 95 MET A CA 1
ATOM 679 C C . MET A 1 95 ? -7.813 -7.039 -2.090 1.00 94.25 95 MET A C 1
ATOM 681 O O . MET A 1 95 ? -9.041 -7.103 -2.069 1.00 94.25 95 MET A O 1
ATOM 685 N N . THR A 1 96 ? -7.062 -8.084 -2.445 1.00 95.12 96 THR A N 1
ATOM 686 C CA . THR A 1 96 ? -7.635 -9.396 -2.768 1.00 95.12 96 THR A CA 1
ATOM 687 C C . THR A 1 96 ? -8.449 -9.938 -1.591 1.00 95.12 96 THR A C 1
ATOM 689 O O . THR A 1 96 ? -9.564 -10.407 -1.796 1.00 95.12 96 THR A O 1
ATOM 692 N N . PHE A 1 97 ? -7.969 -9.807 -0.350 1.00 91.69 97 PHE A N 1
ATOM 693 C CA . PHE A 1 97 ? -8.729 -10.238 0.831 1.00 91.69 97 PHE A CA 1
ATOM 694 C C . PHE A 1 97 ? -10.005 -9.414 1.038 1.00 91.69 97 PHE A C 1
ATOM 696 O O . PHE A 1 97 ? -11.057 -9.971 1.354 1.00 91.69 97 PHE A O 1
ATOM 703 N N . VAL A 1 98 ? -9.947 -8.100 0.804 1.00 91.44 98 VAL A N 1
ATOM 704 C CA . VAL A 1 98 ? -11.134 -7.233 0.868 1.00 91.44 98 VAL A CA 1
ATOM 705 C C . VAL A 1 98 ? -12.190 -7.677 -0.148 1.00 91.44 98 VAL A C 1
ATOM 707 O O . VAL A 1 98 ? -13.358 -7.837 0.201 1.00 91.44 98 VAL A O 1
ATOM 710 N N . ILE A 1 99 ? -11.784 -7.942 -1.388 1.00 93.31 99 ILE A N 1
ATOM 711 C CA . ILE A 1 99 ? -12.708 -8.367 -2.447 1.00 93.31 99 ILE A CA 1
ATOM 712 C C . ILE A 1 99 ? -13.279 -9.756 -2.143 1.00 93.31 99 ILE A C 1
ATOM 714 O O . ILE A 1 99 ? -14.479 -9.975 -2.297 1.00 93.31 99 ILE A O 1
ATOM 718 N N . LEU A 1 100 ? -12.449 -10.687 -1.660 1.00 94.50 100 LEU A N 1
ATOM 719 C CA . LEU A 1 100 ? -12.897 -12.028 -1.272 1.00 94.50 100 LEU A CA 1
ATOM 720 C C . LEU A 1 100 ? -13.922 -12.002 -0.130 1.00 94.50 100 LEU A C 1
ATOM 722 O O . LEU A 1 100 ? -14.775 -12.884 -0.062 1.00 94.50 100 LEU A O 1
ATOM 726 N N . THR A 1 101 ? -13.883 -10.990 0.739 1.00 88.50 101 THR A N 1
ATOM 727 C CA . THR A 1 101 ? -14.896 -10.791 1.791 1.00 88.50 101 THR A CA 1
ATOM 728 C C . THR A 1 101 ? -16.151 -10.051 1.304 1.00 88.50 101 THR A C 1
ATOM 730 O O . THR A 1 101 ? -17.049 -9.783 2.099 1.00 88.50 101 THR A O 1
ATOM 733 N N . GLY A 1 102 ? -16.256 -9.751 0.002 1.00 87.19 102 GLY A N 1
ATOM 734 C CA . GLY A 1 102 ? -17.393 -9.042 -0.595 1.00 87.19 102 GLY A CA 1
ATOM 735 C C . GLY A 1 102 ? -17.368 -7.525 -0.378 1.00 87.19 102 GLY A C 1
ATOM 736 O O . GLY A 1 102 ? -18.383 -6.860 -0.584 1.00 87.19 102 GLY A O 1
ATOM 737 N N . GLY A 1 103 ? -16.234 -6.973 0.063 1.00 89.69 103 GLY A N 1
ATOM 738 C CA . GLY A 1 103 ? -16.051 -5.543 0.286 1.00 89.69 103 GLY A CA 1
ATOM 739 C C . GLY A 1 103 ? -15.450 -4.804 -0.911 1.00 89.69 103 GLY A C 1
ATOM 740 O O . GLY A 1 103 ? -14.896 -5.395 -1.836 1.00 89.69 103 GLY A O 1
ATOM 741 N N . ILE A 1 104 ? -15.516 -3.474 -0.850 1.00 91.88 104 ILE A N 1
ATOM 742 C CA . ILE A 1 104 ? -14.753 -2.553 -1.699 1.00 91.88 104 ILE A CA 1
ATOM 743 C C . ILE A 1 104 ? -13.942 -1.678 -0.750 1.00 91.88 104 ILE A C 1
ATOM 745 O O . ILE A 1 104 ? -14.521 -1.108 0.176 1.00 91.88 104 ILE A O 1
ATOM 749 N N . ASP A 1 105 ? -12.633 -1.576 -0.971 1.00 93.44 105 ASP A N 1
ATOM 750 C CA . ASP A 1 105 ? -11.774 -0.671 -0.209 1.00 93.44 105 ASP A CA 1
ATOM 751 C C . ASP A 1 105 ? -11.314 0.504 -1.074 1.00 93.44 105 ASP A C 1
ATOM 753 O O . ASP A 1 105 ? -10.533 0.371 -2.014 1.00 93.44 105 ASP A O 1
ATOM 757 N N . LEU A 1 106 ? -11.880 1.668 -0.757 1.00 94.00 106 LEU A N 1
ATOM 758 C CA . LEU A 1 106 ? -11.536 2.950 -1.362 1.00 94.00 106 LEU A CA 1
ATOM 759 C C . LEU A 1 106 ? -10.425 3.674 -0.592 1.00 94.00 106 LEU A C 1
ATOM 761 O O . LEU A 1 106 ? -9.739 4.516 -1.161 1.00 94.00 106 LEU A O 1
ATOM 765 N N . SER A 1 107 ? -10.223 3.342 0.683 1.00 95.62 107 SER A N 1
ATOM 766 C CA . SER A 1 107 ? -9.306 4.039 1.593 1.00 95.62 107 SER A CA 1
ATOM 767 C C . SER A 1 107 ? -7.835 3.716 1.359 1.00 95.62 107 SER A C 1
ATOM 769 O O . SER A 1 107 ? -6.964 4.442 1.834 1.00 95.62 107 SER A O 1
ATOM 771 N N . VAL A 1 108 ? -7.537 2.651 0.610 1.00 93.88 108 VAL A N 1
ATOM 772 C CA . VAL A 1 108 ? -6.168 2.171 0.384 1.00 93.88 108 VAL A CA 1
ATOM 773 C C . VAL A 1 108 ? -5.220 3.267 -0.124 1.00 93.88 108 VAL A C 1
ATOM 775 O O . VAL A 1 108 ? -4.051 3.293 0.256 1.00 93.88 108 VAL A O 1
ATOM 778 N N . GLY A 1 109 ? -5.724 4.211 -0.926 1.00 93.75 109 GLY A N 1
ATOM 779 C CA . GLY A 1 109 ? -4.944 5.339 -1.437 1.00 93.75 109 GLY A CA 1
ATOM 780 C C . GLY A 1 109 ? -4.564 6.364 -0.362 1.00 93.75 109 GLY A C 1
ATOM 781 O O . GLY A 1 109 ? -3.394 6.739 -0.276 1.00 93.75 109 GLY A O 1
ATOM 782 N N . SER A 1 110 ? -5.518 6.796 0.473 1.00 96.81 110 SER A N 1
ATOM 783 C CA . SER A 1 110 ? -5.250 7.772 1.544 1.00 96.81 110 SER A CA 1
ATOM 784 C C . SER A 1 110 ? -4.384 7.160 2.644 1.00 96.81 110 SER A C 1
ATOM 786 O O . SER A 1 110 ? -3.404 7.769 3.073 1.00 96.81 110 SER A O 1
ATOM 788 N N . ILE A 1 111 ? -4.656 5.907 3.023 1.00 97.38 111 ILE A N 1
ATOM 789 C CA . ILE A 1 111 ? -3.874 5.180 4.029 1.00 97.38 111 ILE A CA 1
ATOM 790 C C . ILE A 1 111 ? -2.437 4.949 3.547 1.00 97.38 111 ILE A C 1
ATOM 792 O O . ILE A 1 111 ? -1.501 5.130 4.331 1.00 97.38 111 ILE A O 1
ATOM 796 N N . LEU A 1 112 ? -2.232 4.595 2.272 1.00 97.00 112 LEU A N 1
ATOM 797 C CA . LEU A 1 112 ? -0.893 4.495 1.683 1.00 97.00 112 LEU A CA 1
ATOM 798 C C . LEU A 1 112 ? -0.154 5.834 1.773 1.00 97.00 112 LEU A C 1
ATOM 800 O O . LEU A 1 112 ? 0.998 5.860 2.207 1.00 97.00 112 LEU A O 1
ATOM 804 N N . ALA A 1 113 ? -0.806 6.930 1.379 1.00 97.50 113 ALA A N 1
ATOM 805 C CA . ALA A 1 113 ? -0.207 8.260 1.398 1.00 97.50 113 ALA A CA 1
ATOM 806 C C . ALA A 1 113 ? 0.180 8.685 2.823 1.00 97.50 113 ALA A C 1
ATOM 808 O O . ALA A 1 113 ? 1.326 9.077 3.051 1.00 97.50 113 ALA A O 1
ATOM 809 N N . ALA A 1 114 ? -0.721 8.528 3.795 1.00 98.00 114 ALA A N 1
ATOM 810 C CA . ALA A 1 114 ? -0.439 8.822 5.198 1.00 98.00 114 ALA A CA 1
ATOM 811 C C . ALA A 1 114 ? 0.708 7.958 5.746 1.00 98.00 114 ALA A C 1
ATOM 813 O O . ALA A 1 114 ? 1.645 8.482 6.351 1.00 98.00 114 ALA A O 1
ATOM 814 N N . SER A 1 115 ? 0.697 6.652 5.465 1.00 97.75 115 SER A N 1
ATOM 815 C CA . SER A 1 115 ? 1.761 5.730 5.889 1.00 97.75 115 SER A CA 1
ATOM 816 C C . SER A 1 115 ? 3.120 6.109 5.293 1.00 97.75 115 SER A C 1
ATOM 818 O O . SER A 1 115 ? 4.134 6.073 5.993 1.00 97.75 115 SER A O 1
ATOM 820 N N . ALA A 1 116 ? 3.148 6.515 4.020 1.00 97.25 116 ALA A N 1
ATOM 821 C CA . ALA A 1 116 ? 4.356 6.982 3.347 1.00 97.25 116 ALA A CA 1
ATOM 822 C C . ALA A 1 116 ? 4.883 8.289 3.959 1.00 97.25 116 ALA A C 1
ATOM 824 O O . ALA A 1 116 ? 6.088 8.415 4.179 1.00 97.25 116 ALA A O 1
ATOM 825 N N . VAL A 1 117 ? 3.998 9.235 4.292 1.00 97.81 117 VAL A N 1
ATOM 826 C CA . VAL A 1 117 ? 4.378 10.483 4.972 1.00 97.81 117 VAL A CA 1
ATOM 827 C C . VAL A 1 117 ? 4.933 10.193 6.364 1.00 97.81 117 VAL A C 1
ATOM 829 O O . VAL A 1 117 ? 5.995 10.708 6.700 1.00 97.81 117 VAL A O 1
ATOM 832 N N . VAL A 1 118 ? 4.293 9.327 7.155 1.00 97.94 118 VAL A N 1
ATOM 833 C CA . VAL A 1 118 ? 4.798 8.935 8.483 1.00 97.94 118 VAL A CA 1
ATOM 834 C C . VAL A 1 118 ? 6.174 8.273 8.380 1.00 97.94 118 VAL A C 1
ATOM 836 O O . VAL A 1 118 ? 7.090 8.642 9.121 1.00 97.94 118 VAL A O 1
ATOM 839 N N . ALA A 1 119 ? 6.352 7.344 7.436 1.00 97.56 119 ALA A N 1
ATOM 840 C CA . ALA A 1 119 ? 7.642 6.704 7.196 1.00 97.56 119 ALA A CA 1
ATOM 841 C C . ALA A 1 119 ? 8.721 7.719 6.799 1.00 97.56 119 ALA A C 1
ATOM 843 O O . ALA A 1 119 ? 9.832 7.675 7.327 1.00 97.56 119 ALA A O 1
ATOM 844 N N . MET A 1 120 ? 8.381 8.658 5.912 1.00 97.44 120 MET A N 1
ATOM 845 C CA . MET A 1 120 ? 9.279 9.717 5.458 1.00 97.44 120 MET A CA 1
ATOM 846 C C . MET A 1 120 ? 9.667 10.652 6.607 1.00 97.44 120 MET A C 1
ATOM 848 O O . MET A 1 120 ? 10.856 10.909 6.805 1.00 97.44 120 MET A O 1
ATOM 852 N N . LEU A 1 121 ? 8.705 11.107 7.413 1.00 97.19 121 LEU A N 1
ATOM 853 C CA . LEU A 1 121 ? 8.969 11.983 8.555 1.00 97.19 121 LEU A CA 1
ATOM 854 C C . LEU A 1 121 ? 9.914 11.317 9.557 1.00 97.19 121 LEU A C 1
ATOM 856 O O . LEU A 1 121 ? 10.887 11.938 9.976 1.00 97.19 121 LEU A O 1
ATOM 860 N N . MET A 1 122 ? 9.684 10.043 9.884 1.00 97.06 122 MET A N 1
ATOM 861 C CA . MET A 1 122 ? 10.569 9.284 10.772 1.00 97.06 122 MET A CA 1
ATOM 862 C C . MET A 1 122 ? 11.938 9.011 10.145 1.00 97.06 122 MET A C 1
ATOM 864 O O . MET A 1 122 ? 12.947 9.069 10.846 1.00 97.06 122 MET A O 1
ATOM 868 N N . SER A 1 123 ? 12.003 8.777 8.829 1.00 96.69 123 SER A N 1
ATOM 869 C CA . SER A 1 123 ? 13.276 8.564 8.129 1.00 96.69 123 SER A CA 1
ATOM 870 C C . SER A 1 123 ? 14.209 9.781 8.200 1.00 96.69 123 SER A C 1
ATOM 872 O O . SER A 1 123 ? 15.428 9.624 8.217 1.00 96.69 123 SER A O 1
ATOM 874 N N . ASN A 1 124 ? 13.633 10.984 8.300 1.00 96.12 124 ASN A N 1
ATOM 875 C CA . ASN A 1 124 ? 14.365 12.248 8.363 1.00 96.12 124 ASN A CA 1
ATOM 876 C C . ASN A 1 124 ? 14.815 12.636 9.780 1.00 96.12 124 ASN A C 1
ATOM 878 O O . ASN A 1 124 ? 15.539 13.620 9.936 1.00 96.12 124 ASN A O 1
ATOM 882 N N . VAL A 1 125 ? 14.419 11.891 10.819 1.00 95.62 125 VAL A N 1
ATOM 883 C CA . VAL A 1 125 ? 14.881 12.156 12.186 1.00 95.62 125 VAL A CA 1
ATOM 884 C C . VAL A 1 125 ? 16.315 11.628 12.353 1.00 95.62 125 VAL A C 1
ATOM 886 O O . VAL A 1 125 ? 16.545 10.424 12.177 1.00 95.62 125 VAL A O 1
ATOM 889 N N . PRO A 1 126 ? 17.296 12.480 12.721 1.00 94.06 126 PRO A N 1
ATOM 890 C CA . PRO A 1 126 ? 18.683 12.052 12.877 1.00 94.06 126 PRO A CA 1
ATOM 891 C C . PRO A 1 126 ? 18.819 10.895 13.872 1.00 94.06 126 PRO A C 1
ATOM 893 O O . PRO A 1 126 ? 18.322 10.960 14.993 1.00 94.06 126 PRO A O 1
ATOM 896 N N . GLY A 1 127 ? 19.490 9.821 13.454 1.00 92.50 127 GLY A N 1
ATOM 897 C CA . GLY A 1 127 ? 19.712 8.628 14.279 1.00 92.50 127 GLY A CA 1
ATOM 898 C C . GLY A 1 127 ? 18.521 7.667 14.387 1.00 92.50 127 GLY A C 1
ATOM 899 O O . GLY A 1 127 ? 18.708 6.553 14.868 1.00 92.50 127 GLY A O 1
ATOM 900 N N . LEU A 1 128 ? 17.330 8.035 13.899 1.00 94.44 128 LEU A N 1
ATOM 901 C CA . LEU A 1 128 ? 16.123 7.198 13.964 1.00 94.44 128 LEU A CA 1
ATOM 902 C C . LEU A 1 128 ? 15.605 6.756 12.590 1.00 94.44 128 LEU A C 1
ATOM 904 O O . LEU A 1 128 ? 14.535 6.160 12.508 1.00 94.44 128 LEU A O 1
ATOM 908 N N . GLY A 1 129 ? 16.364 6.974 11.513 1.00 94.38 129 GLY A N 1
ATOM 909 C CA . GLY A 1 129 ? 15.878 6.731 10.153 1.00 94.38 129 GLY A CA 1
ATOM 910 C C . GLY A 1 129 ? 15.401 5.294 9.883 1.00 94.38 129 GLY A C 1
ATOM 911 O O . GLY A 1 129 ? 14.439 5.078 9.146 1.00 94.38 129 GLY A O 1
ATOM 912 N N . MET A 1 130 ? 16.003 4.305 10.556 1.00 94.31 130 MET A N 1
ATOM 913 C CA . MET A 1 130 ? 15.585 2.896 10.486 1.00 94.31 130 MET A CA 1
ATOM 914 C C . MET A 1 130 ? 14.167 2.653 11.028 1.00 94.31 130 MET A C 1
ATOM 916 O O . MET A 1 130 ? 13.537 1.664 10.658 1.00 94.31 130 MET A O 1
ATOM 920 N N . LEU A 1 131 ? 13.644 3.553 11.868 1.00 96.62 131 LEU A N 1
ATOM 921 C CA . LEU A 1 131 ? 12.279 3.483 12.388 1.00 96.62 131 LEU A CA 1
ATOM 922 C C . LEU A 1 131 ? 11.225 3.966 11.380 1.00 96.62 131 LEU A C 1
ATOM 924 O O . LEU A 1 131 ? 10.036 3.779 11.627 1.00 96.62 131 LEU A O 1
ATOM 928 N N . GLY A 1 132 ? 11.625 4.518 10.228 1.00 97.38 132 GLY A N 1
ATOM 929 C CA . GLY A 1 132 ? 10.692 4.936 9.179 1.00 97.38 132 GLY A CA 1
ATOM 930 C C . GLY A 1 132 ? 9.792 3.803 8.690 1.00 97.38 132 GLY A C 1
ATOM 931 O O . GLY A 1 132 ? 8.571 3.944 8.661 1.00 97.38 132 GLY A O 1
ATOM 932 N N . VAL A 1 133 ? 10.381 2.644 8.388 1.00 95.88 133 VAL A N 1
ATOM 933 C CA . VAL A 1 133 ? 9.634 1.459 7.939 1.00 95.88 133 VAL A CA 1
ATOM 934 C C . VAL A 1 133 ? 8.615 0.988 8.988 1.00 95.88 133 VAL A C 1
ATOM 936 O O . VAL A 1 133 ? 7.429 0.937 8.660 1.00 95.88 133 VAL A O 1
ATOM 939 N N . PRO A 1 134 ? 9.000 0.672 10.243 1.00 97.50 134 PRO A N 1
ATOM 940 C CA . PRO A 1 134 ? 8.031 0.226 11.240 1.00 97.50 134 PRO A CA 1
ATOM 941 C C . PRO A 1 134 ? 6.995 1.301 11.592 1.00 97.50 134 PRO A C 1
ATOM 943 O O . PRO A 1 134 ? 5.852 0.946 11.858 1.00 97.50 134 PRO A O 1
ATOM 946 N N . ALA A 1 135 ? 7.335 2.594 11.546 1.00 97.75 135 ALA A N 1
ATOM 947 C CA . ALA A 1 135 ? 6.368 3.664 11.789 1.00 97.75 135 ALA A CA 1
ATOM 948 C C . ALA A 1 135 ? 5.304 3.762 10.684 1.00 97.75 135 ALA A C 1
ATOM 950 O O . ALA A 1 135 ? 4.113 3.851 10.985 1.00 97.75 135 ALA A O 1
ATOM 951 N N . GLY A 1 136 ? 5.710 3.693 9.412 1.00 97.81 136 GLY A N 1
ATOM 952 C CA . GLY A 1 136 ? 4.769 3.654 8.289 1.00 97.81 136 GLY A CA 1
ATOM 953 C C . GLY A 1 136 ? 3.878 2.414 8.329 1.00 97.81 136 GLY A C 1
ATOM 954 O O . GLY A 1 136 ? 2.663 2.522 8.177 1.00 97.81 136 GLY A O 1
ATOM 955 N N . LEU A 1 137 ? 4.460 1.245 8.618 1.00 97.38 137 LEU A N 1
ATOM 956 C CA . LEU A 1 137 ? 3.701 0.002 8.790 1.00 97.38 137 LEU A CA 1
ATOM 957 C C . LEU A 1 137 ? 2.708 0.089 9.953 1.00 97.38 137 LEU A C 1
ATOM 959 O O . LEU A 1 137 ? 1.571 -0.349 9.807 1.00 97.38 137 LEU A O 1
ATOM 963 N N . ALA A 1 138 ? 3.106 0.674 11.085 1.00 98.12 138 ALA A N 1
ATOM 964 C CA . ALA A 1 138 ? 2.222 0.873 12.228 1.00 98.12 138 ALA A CA 1
ATOM 965 C C . ALA A 1 138 ? 1.059 1.822 11.897 1.00 98.12 138 ALA A C 1
ATOM 967 O O . ALA A 1 138 ? -0.071 1.554 12.298 1.00 98.12 138 ALA A O 1
ATOM 968 N N . CYS A 1 139 ? 1.314 2.890 11.134 1.00 98.25 139 CYS A N 1
ATOM 969 C CA . CYS A 1 139 ? 0.278 3.808 10.660 1.00 98.25 139 CYS A CA 1
ATOM 970 C C . CYS A 1 139 ? -0.745 3.094 9.762 1.00 98.25 139 CYS A C 1
ATOM 972 O O . CYS A 1 139 ? -1.945 3.137 10.040 1.00 98.25 139 CYS A O 1
ATOM 974 N N . GLY A 1 140 ? -0.276 2.367 8.744 1.00 97.12 140 GLY A N 1
ATOM 975 C CA . GLY A 1 140 ? -1.149 1.608 7.848 1.00 97.12 140 GLY A CA 1
ATOM 976 C C . GLY A 1 140 ? -1.927 0.510 8.574 1.00 97.12 140 GLY A C 1
ATOM 977 O O . GLY A 1 140 ? -3.128 0.353 8.356 1.00 97.12 140 GLY A O 1
ATOM 978 N N . LEU A 1 141 ? -1.271 -0.205 9.494 1.00 97.19 141 LEU A N 1
ATOM 979 C CA . LEU A 1 141 ? -1.908 -1.219 10.332 1.00 97.19 141 LEU A CA 1
ATOM 980 C C . LEU A 1 141 ? -2.997 -0.614 11.219 1.00 97.19 141 LEU A C 1
ATOM 982 O O . LEU A 1 141 ? -4.067 -1.201 11.328 1.00 97.19 141 LEU A O 1
ATOM 986 N N . LEU A 1 142 ? -2.748 0.544 11.834 1.00 98.25 142 LEU A N 1
ATOM 987 C CA . LEU A 1 142 ? -3.719 1.214 12.696 1.00 98.25 142 LEU A CA 1
ATOM 988 C C . LEU A 1 142 ? -5.002 1.547 11.927 1.00 98.25 142 LEU A C 1
ATOM 990 O O . LEU A 1 142 ? -6.084 1.138 12.346 1.00 98.25 142 LEU A O 1
ATOM 994 N N . PHE A 1 143 ? -4.894 2.241 10.792 1.00 97.38 143 PHE A N 1
ATOM 995 C CA . PHE A 1 143 ? -6.067 2.604 9.993 1.00 97.38 143 PHE A CA 1
ATOM 996 C C . PHE A 1 143 ? -6.744 1.384 9.359 1.00 97.38 143 PHE A C 1
ATOM 998 O O . PHE A 1 143 ? -7.972 1.288 9.373 1.00 97.38 143 PHE A O 1
ATOM 1005 N N . GLY A 1 144 ? -5.966 0.411 8.880 1.00 95.06 144 GLY A N 1
ATOM 1006 C CA . GLY A 1 144 ? -6.498 -0.851 8.367 1.00 95.06 144 GLY A CA 1
ATOM 1007 C C . GLY A 1 144 ? -7.260 -1.644 9.432 1.00 95.06 144 GLY A C 1
ATOM 1008 O O . GLY A 1 144 ? -8.331 -2.182 9.155 1.00 95.06 144 GLY A O 1
ATOM 1009 N N . LEU A 1 145 ? -6.759 -1.668 10.670 1.00 96.38 145 LEU A N 1
ATOM 1010 C CA . LEU A 1 145 ? -7.413 -2.332 11.796 1.00 96.38 145 LEU A CA 1
ATOM 1011 C C . LEU A 1 145 ? -8.690 -1.602 12.209 1.00 96.38 145 LEU A C 1
ATOM 1013 O O . LEU A 1 145 ? -9.697 -2.260 12.450 1.00 96.38 145 LEU A O 1
ATOM 1017 N N . ILE A 1 146 ? -8.680 -0.267 12.235 1.00 97.31 146 ILE A N 1
ATOM 1018 C CA . ILE A 1 146 ? -9.892 0.533 12.453 1.00 97.31 146 ILE A CA 1
ATOM 1019 C C . ILE A 1 146 ? -10.945 0.147 11.406 1.00 97.31 146 ILE A C 1
ATOM 1021 O O . ILE A 1 146 ? -12.031 -0.301 11.775 1.00 97.31 146 ILE A O 1
ATOM 1025 N N . ASN A 1 147 ? -10.609 0.203 10.114 1.00 95.31 147 ASN A N 1
ATOM 1026 C CA . ASN A 1 147 ? -11.539 -0.166 9.044 1.00 95.31 147 ASN A CA 1
ATOM 1027 C C . ASN A 1 147 ? -12.044 -1.609 9.189 1.00 95.31 147 ASN A C 1
ATOM 1029 O O . ASN A 1 147 ? -13.250 -1.855 9.128 1.00 95.31 147 ASN A O 1
ATOM 1033 N N . GLY A 1 148 ? -11.141 -2.556 9.451 1.00 93.94 148 GLY A N 1
ATOM 1034 C CA . GLY A 1 148 ? -11.481 -3.963 9.655 1.00 93.94 148 GLY A CA 1
ATOM 1035 C C . GLY A 1 148 ? -12.406 -4.188 10.851 1.00 93.94 148 GLY A C 1
ATOM 1036 O O . GLY A 1 148 ? -13.358 -4.959 10.749 1.00 93.94 148 GLY A O 1
ATOM 1037 N N . VAL A 1 149 ? -12.191 -3.485 11.965 1.00 97.00 149 VAL A N 1
ATOM 1038 C CA . VAL A 1 149 ? -13.026 -3.596 13.169 1.00 97.00 149 VAL A CA 1
ATOM 1039 C C . VAL A 1 149 ? -14.424 -3.025 12.934 1.00 97.00 149 VAL A C 1
ATOM 1041 O O . VAL A 1 149 ? -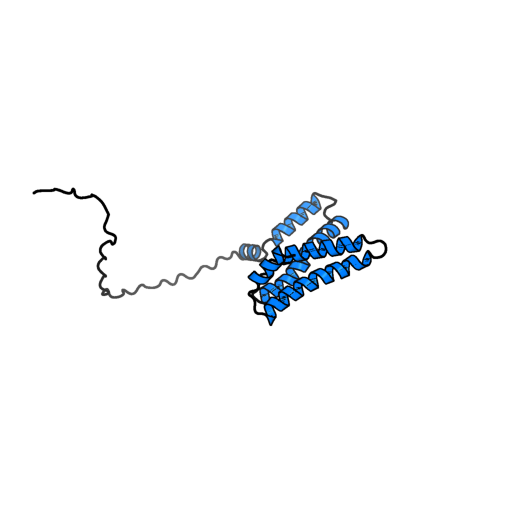15.416 -3.660 13.309 1.00 97.00 149 VAL A O 1
ATOM 1044 N N . LEU A 1 150 ? -14.519 -1.860 12.284 1.00 96.38 150 LEU A N 1
ATOM 1045 C CA . LEU A 1 150 ? -15.802 -1.244 11.936 1.00 96.38 150 LEU A CA 1
ATOM 1046 C C . LEU A 1 150 ? -16.627 -2.153 11.011 1.00 96.38 150 LEU A C 1
ATOM 1048 O O . LEU A 1 150 ? -17.840 -2.289 11.183 1.00 96.38 150 LEU A O 1
ATOM 1052 N N . VAL A 1 151 ? -15.978 -2.827 10.065 1.00 95.25 151 VAL A N 1
ATOM 1053 C CA . VAL A 1 151 ? -16.659 -3.770 9.173 1.00 95.25 151 VAL A CA 1
ATOM 1054 C C . VAL A 1 151 ? -17.030 -5.066 9.904 1.00 95.25 151 VAL A C 1
ATOM 1056 O O . VAL A 1 151 ? -18.193 -5.463 9.894 1.00 95.25 151 VAL A O 1
ATOM 1059 N N . ALA A 1 152 ? -16.078 -5.721 10.573 1.00 94.69 152 ALA A N 1
ATOM 1060 C CA . ALA A 1 152 ? -16.271 -7.066 11.122 1.00 94.69 152 ALA A CA 1
ATOM 1061 C C . ALA A 1 152 ? -17.158 -7.102 12.378 1.00 94.69 152 ALA A C 1
ATOM 1063 O O . ALA A 1 152 ? -17.986 -8.003 12.528 1.00 94.69 152 ALA A O 1
ATOM 1064 N N . PHE A 1 153 ? -17.005 -6.135 13.286 1.00 96.94 153 PHE A N 1
ATOM 1065 C CA . PHE A 1 153 ? -17.695 -6.153 14.581 1.00 96.94 153 PHE A CA 1
ATOM 1066 C C . PHE A 1 153 ? -18.882 -5.196 14.623 1.00 96.94 153 PHE A C 1
ATOM 1068 O O . PHE A 1 153 ? -19.964 -5.590 15.071 1.00 96.94 153 PHE A O 1
ATOM 1075 N N . VAL A 1 154 ? -18.702 -3.969 14.117 1.00 97.00 154 VAL A N 1
ATOM 1076 C CA . VAL A 1 154 ? -19.769 -2.949 14.074 1.00 97.00 154 VAL A CA 1
ATOM 1077 C C . VAL A 1 154 ? -20.752 -3.212 12.922 1.00 97.00 154 VAL A C 1
ATOM 1079 O O . VAL A 1 154 ? -21.867 -2.698 12.945 1.00 97.00 154 VAL A O 1
ATOM 1082 N N . LYS A 1 155 ? -20.398 -4.093 11.971 1.00 94.44 155 LYS A N 1
ATOM 1083 C CA . LYS A 1 155 ? -21.237 -4.508 10.829 1.00 94.44 155 LYS A CA 1
ATOM 1084 C C . LYS A 1 155 ? -21.620 -3.345 9.912 1.00 94.44 155 LYS A C 1
ATOM 1086 O O . LYS A 1 155 ? -22.698 -3.339 9.318 1.00 94.44 155 LYS A O 1
ATOM 1091 N N . LEU A 1 156 ? -20.740 -2.353 9.799 1.00 95.31 156 LEU A N 1
ATOM 1092 C CA . LEU A 1 156 ? -20.926 -1.260 8.854 1.00 95.31 156 LEU A CA 1
ATOM 1093 C C . LEU A 1 156 ? -20.595 -1.733 7.429 1.00 95.31 156 LEU A C 1
ATOM 1095 O O . LEU A 1 156 ? -19.626 -2.476 7.250 1.00 95.31 156 LEU A O 1
ATOM 1099 N N . PRO A 1 157 ? -21.347 -1.295 6.400 1.00 94.19 157 PRO A N 1
ATOM 1100 C CA . PRO A 1 157 ? -21.019 -1.616 5.015 1.00 94.19 157 PRO A CA 1
ATOM 1101 C C . PRO A 1 157 ? -19.585 -1.168 4.652 1.00 94.19 157 PRO A C 1
ATOM 1103 O O . PRO A 1 157 ? -19.262 0.007 4.860 1.00 94.19 157 PRO A O 1
ATOM 1106 N N . PRO A 1 158 ? -18.736 -2.039 4.061 1.00 94.06 158 PRO A N 1
ATOM 1107 C CA . PRO A 1 158 ? -17.325 -1.736 3.775 1.00 94.06 158 PRO A CA 1
ATOM 1108 C C . PRO A 1 158 ? -17.103 -0.469 2.946 1.00 94.06 158 PRO A C 1
ATOM 1110 O O . PRO A 1 158 ? -16.180 0.297 3.208 1.00 94.06 158 PRO A O 1
ATOM 1113 N N . PHE A 1 159 ? -17.988 -0.209 1.983 1.00 94.31 159 PHE A N 1
ATOM 1114 C CA . PHE A 1 159 ? -17.933 0.989 1.146 1.00 94.31 159 PHE A CA 1
ATOM 1115 C C . PHE A 1 159 ? -18.024 2.284 1.968 1.00 94.31 159 PHE A C 1
ATOM 1117 O O . PHE A 1 159 ? -17.275 3.219 1.718 1.00 94.31 159 PHE A O 1
ATOM 1124 N N . ILE A 1 160 ? -18.904 2.338 2.975 1.00 95.38 160 ILE A N 1
ATOM 1125 C CA . ILE A 1 160 ? -19.102 3.541 3.799 1.00 95.38 160 ILE A CA 1
ATOM 1126 C C . ILE A 1 160 ? -17.889 3.785 4.694 1.00 95.38 160 ILE A C 1
ATOM 1128 O O . ILE A 1 160 ? -17.412 4.914 4.793 1.00 95.38 160 ILE A O 1
ATOM 1132 N N . VAL A 1 161 ? -17.370 2.722 5.313 1.00 96.44 161 VAL A N 1
ATOM 1133 C CA . VAL A 1 161 ? -16.187 2.805 6.179 1.00 96.44 161 VAL A CA 1
ATOM 1134 C C . VAL A 1 161 ? -14.977 3.285 5.381 1.00 96.44 161 VAL A C 1
ATOM 1136 O O . VAL A 1 161 ? -14.305 4.231 5.786 1.00 96.44 161 VAL A O 1
ATOM 1139 N N . THR A 1 162 ? -14.725 2.684 4.217 1.00 96.38 162 THR A N 1
ATOM 1140 C CA . THR A 1 162 ? -13.535 3.006 3.419 1.00 96.38 162 THR A CA 1
ATOM 1141 C C . THR A 1 162 ? -13.661 4.329 2.662 1.00 96.38 162 THR A C 1
ATOM 1143 O O . THR A 1 162 ? -12.666 5.031 2.515 1.00 96.38 162 THR A O 1
ATOM 1146 N N . LEU A 1 163 ? -14.864 4.758 2.265 1.00 96.19 163 LEU A N 1
ATOM 1147 C CA . LEU A 1 163 ? -15.085 6.118 1.754 1.00 96.19 163 LEU A CA 1
ATOM 1148 C C . LEU A 1 163 ? -14.862 7.182 2.843 1.00 96.19 163 LEU A C 1
ATOM 1150 O O . LEU A 1 163 ? -14.257 8.223 2.587 1.0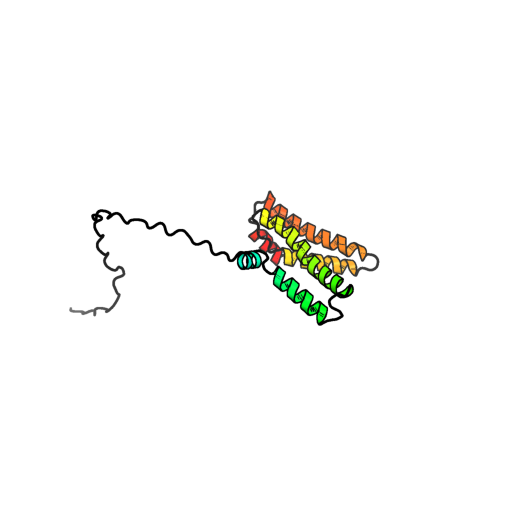0 96.19 163 LEU A O 1
ATOM 1154 N N . GLY A 1 164 ? -15.324 6.913 4.068 1.00 96.31 164 GLY A N 1
ATOM 1155 C CA . GLY A 1 164 ? -15.062 7.771 5.222 1.00 96.31 164 GLY A CA 1
ATOM 1156 C C . GLY A 1 164 ? -13.565 7.887 5.513 1.00 96.31 164 GLY A C 1
ATOM 1157 O O . GLY A 1 164 ? -13.042 8.996 5.603 1.00 96.31 164 GLY A O 1
ATOM 1158 N N . ALA A 1 165 ? -12.858 6.755 5.573 1.00 96.75 165 ALA A N 1
ATOM 1159 C CA . ALA A 1 165 ? -11.410 6.727 5.776 1.00 96.75 165 ALA A CA 1
ATOM 1160 C C . ALA A 1 165 ? -10.622 7.369 4.618 1.00 96.75 165 ALA A C 1
ATOM 1162 O O . ALA A 1 165 ? -9.597 7.995 4.865 1.00 96.75 165 ALA A O 1
ATOM 1163 N N . LEU A 1 166 ? -11.107 7.294 3.372 1.00 96.62 166 LEU A N 1
ATOM 1164 C CA . LEU A 1 166 ? -10.517 8.023 2.240 1.00 96.62 166 LEU A CA 1
ATOM 1165 C C . LEU A 1 166 ? -10.458 9.538 2.496 1.00 96.62 166 LEU A C 1
ATOM 1167 O O . LEU A 1 166 ? -9.499 10.186 2.095 1.00 96.62 166 LEU A O 1
ATOM 1171 N N . THR A 1 167 ? -11.475 10.096 3.154 1.00 95.38 167 THR A N 1
ATOM 1172 C CA . THR A 1 167 ? -11.580 11.547 3.386 1.00 95.38 167 THR A CA 1
ATOM 1173 C C . THR A 1 167 ? -10.988 11.974 4.735 1.00 95.38 167 THR A C 1
ATOM 1175 O O . THR A 1 167 ? -10.552 13.111 4.877 1.00 95.38 167 THR A O 1
ATOM 1178 N N . ALA A 1 168 ? -11.007 11.095 5.740 1.00 93.88 168 ALA A N 1
ATOM 1179 C CA . ALA A 1 168 ? -10.574 11.412 7.102 1.00 93.88 168 ALA A CA 1
ATOM 1180 C C . ALA A 1 168 ? -9.063 11.256 7.344 1.00 93.88 168 ALA A C 1
ATOM 1182 O O . ALA A 1 168 ? -8.557 11.824 8.313 1.00 93.88 168 ALA A O 1
ATOM 1183 N N . VAL A 1 169 ? -8.382 10.452 6.520 1.00 91.88 169 VAL A N 1
ATOM 1184 C CA . VAL A 1 169 ? -6.940 10.159 6.603 1.00 91.88 169 VAL A CA 1
ATOM 1185 C C . VAL A 1 169 ? -6.169 11.076 5.668 1.00 91.88 169 VAL A C 1
ATOM 1187 O O . VAL A 1 169 ? -5.201 11.703 6.149 1.00 91.88 169 VAL A O 1
#